Protein AF-A0A0F9NYA0-F1 (afdb_monomer_lite)

Organism: NCBI:txid412755

Sequence (63 aa):
MNAKEAIAKGYQVYCLGCSTIYRTPPTRQYEDGHGGRQLPMCKCGSDLFGSLVSYEAEAAEGK

pLDDT: mean 82.73, std 12.29, range [43.38, 94.12]

Radius of gyration: 13.96 Å; chains: 1; bounding box: 40×16×39 Å

Secondary structure (DSSP, 8-state):
--HHHHHHTT--EEETTT--EESSPPEEEE--SSS-EEEE--TTS---EEEHHHHHHHHHH--

Structure (mmCIF, N/CA/C/O backbone):
data_AF-A0A0F9NYA0-F1
#
_entry.id   AF-A0A0F9NYA0-F1
#
loop_
_atom_site.group_PDB
_atom_site.id
_atom_site.type_symbol
_atom_site.label_atom_id
_atom_site.label_alt_id
_atom_site.label_comp_id
_atom_site.label_asym_id
_atom_site.label_entity_id
_atom_site.label_seq_id
_atom_site.pdbx_PDB_ins_code
_atom_site.Cartn_x
_atom_site.Cartn_y
_atom_site.Cartn_z
_atom_site.occupancy
_atom_site.B_iso_or_equiv
_atom_site.auth_seq_id
_atom_site.auth_comp_id
_atom_site.auth_asym_id
_atom_site.auth_atom_id
_atom_site.pdbx_PDB_model_num
ATOM 1 N N . MET A 1 1 ? -7.836 -10.805 9.291 1.00 62.38 1 MET A N 1
ATOM 2 C CA . MET A 1 1 ? -7.410 -9.537 9.918 1.00 62.38 1 MET A CA 1
ATOM 3 C C . MET A 1 1 ? -8.489 -8.513 9.630 1.00 62.38 1 MET A C 1
ATOM 5 O O . MET A 1 1 ? -8.859 -8.403 8.466 1.00 62.38 1 MET A O 1
ATOM 9 N N . ASN A 1 2 ? -9.050 -7.859 10.648 1.00 74.81 2 ASN A N 1
ATOM 10 C CA . ASN A 1 2 ? -10.128 -6.880 10.450 1.00 74.81 2 ASN A CA 1
ATOM 11 C C . ASN A 1 2 ? -9.557 -5.481 10.117 1.00 74.81 2 ASN A C 1
ATOM 13 O O . ASN A 1 2 ? -8.417 -5.185 10.479 1.00 74.81 2 ASN A O 1
ATOM 17 N N . ALA A 1 3 ? -10.334 -4.616 9.453 1.00 71.50 3 ALA A N 1
ATOM 18 C CA . ALA A 1 3 ? -9.922 -3.269 9.037 1.00 71.50 3 ALA A CA 1
ATOM 19 C C . ALA A 1 3 ? -9.405 -2.420 10.216 1.00 71.50 3 ALA A C 1
ATOM 21 O O . ALA A 1 3 ? -8.326 -1.837 10.124 1.00 71.50 3 ALA A O 1
ATOM 22 N N . LYS A 1 4 ? -10.089 -2.472 11.368 1.00 76.50 4 LYS A N 1
ATOM 23 C CA . LYS A 1 4 ? -9.680 -1.805 12.622 1.00 76.50 4 LYS A CA 1
ATOM 24 C C . LYS A 1 4 ? -8.284 -2.203 13.098 1.00 76.50 4 LYS A C 1
ATOM 26 O O . LYS A 1 4 ? -7.474 -1.359 13.470 1.00 76.50 4 LYS A O 1
ATOM 31 N N . GLU A 1 5 ? -7.976 -3.499 13.065 1.00 81.62 5 GLU A N 1
ATOM 32 C CA . GLU A 1 5 ? -6.659 -4.003 13.468 1.00 81.62 5 GLU A CA 1
ATOM 33 C C . GLU A 1 5 ? -5.565 -3.615 12.468 1.00 81.62 5 GLU A C 1
ATOM 35 O O . GLU A 1 5 ? -4.404 -3.456 12.846 1.00 81.62 5 GLU A O 1
ATOM 40 N N . ALA A 1 6 ? -5.916 -3.492 11.185 1.00 81.56 6 ALA A N 1
ATOM 41 C CA . ALA A 1 6 ? -4.996 -3.053 10.144 1.00 81.56 6 ALA A CA 1
ATOM 42 C C . ALA A 1 6 ? -4.646 -1.571 10.323 1.00 81.56 6 ALA A C 1
ATOM 44 O O . ALA A 1 6 ? -3.464 -1.226 10.359 1.00 81.56 6 ALA A O 1
ATOM 45 N N . ILE A 1 7 ? -5.641 -0.718 10.551 1.00 82.50 7 ILE A N 1
ATOM 46 C CA . ILE A 1 7 ? -5.433 0.719 10.767 1.00 82.50 7 ILE A CA 1
ATOM 47 C C . ILE A 1 7 ? -4.620 0.967 12.042 1.00 82.50 7 ILE A C 1
ATOM 49 O O . ILE A 1 7 ? -3.620 1.683 11.998 1.00 82.50 7 ILE A O 1
ATOM 53 N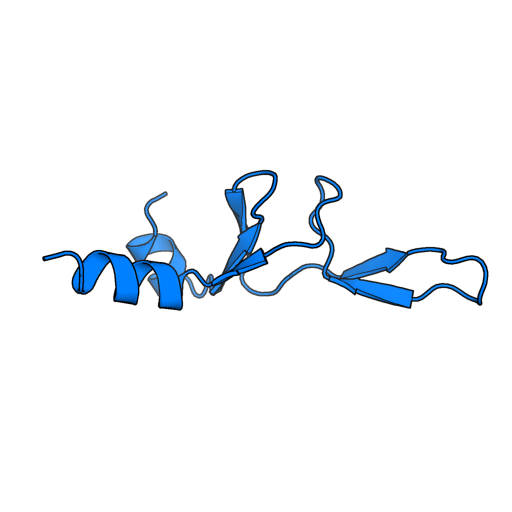 N . ALA A 1 8 ? -4.931 0.270 13.142 1.00 84.69 8 ALA A N 1
ATOM 54 C CA . ALA A 1 8 ? -4.153 0.352 14.383 1.00 84.69 8 ALA A CA 1
ATOM 55 C C . ALA A 1 8 ? -2.672 -0.049 14.212 1.00 84.69 8 ALA A C 1
ATOM 57 O O . ALA A 1 8 ? -1.806 0.429 14.941 1.00 84.69 8 ALA A O 1
ATOM 58 N N . LYS A 1 9 ? -2.353 -0.909 13.232 1.00 86.25 9 LYS A N 1
ATOM 59 C CA . LYS A 1 9 ? -0.975 -1.330 12.902 1.00 86.25 9 LYS A CA 1
ATOM 60 C C . LYS A 1 9 ? -0.306 -0.465 11.821 1.00 86.25 9 LYS A C 1
ATOM 62 O O . LYS A 1 9 ? 0.790 -0.814 11.353 1.00 86.25 9 LYS A O 1
ATOM 67 N N . GLY A 1 10 ? -0.947 0.638 11.429 1.00 85.25 10 GLY A N 1
ATOM 68 C CA . GLY A 1 10 ? -0.446 1.619 10.465 1.00 85.25 10 GLY A CA 1
ATOM 69 C C . GLY A 1 10 ? -0.656 1.241 8.998 1.00 85.25 10 GLY A C 1
ATOM 70 O O . GLY A 1 10 ? 0.041 1.768 8.132 1.00 85.25 10 GLY A O 1
ATOM 71 N N . TYR A 1 11 ? -1.553 0.298 8.698 1.00 89.00 11 TYR A N 1
ATOM 72 C CA . TYR A 1 11 ? -1.957 0.021 7.319 1.00 89.00 11 TYR A CA 1
ATOM 73 C C . TYR A 1 11 ? -2.958 1.080 6.856 1.00 89.00 11 TYR A C 1
ATOM 75 O O . TYR A 1 11 ? -3.871 1.430 7.596 1.00 89.00 11 TYR A O 1
ATOM 83 N N . GLN A 1 12 ? -2.788 1.577 5.632 1.00 89.00 12 GLN A N 1
ATOM 84 C CA . GLN A 1 12 ? -3.563 2.717 5.125 1.00 89.00 12 GLN A CA 1
ATOM 85 C C . GLN A 1 12 ? -4.389 2.367 3.892 1.00 89.00 12 GLN A C 1
ATOM 87 O O . GLN A 1 12 ? -5.441 2.961 3.670 1.00 89.00 12 GLN A O 1
ATOM 92 N N . VAL A 1 13 ? -3.935 1.402 3.093 1.00 92.62 13 VAL A N 1
ATOM 93 C CA . VAL A 1 13 ? -4.556 1.069 1.811 1.00 92.62 13 VAL A CA 1
ATOM 94 C C . VAL A 1 13 ? -4.724 -0.433 1.649 1.00 92.62 13 VAL A C 1
ATOM 96 O O . VAL A 1 13 ? -4.005 -1.226 2.260 1.00 92.62 13 VAL A O 1
ATOM 99 N N . TYR A 1 14 ? -5.641 -0.827 0.779 1.00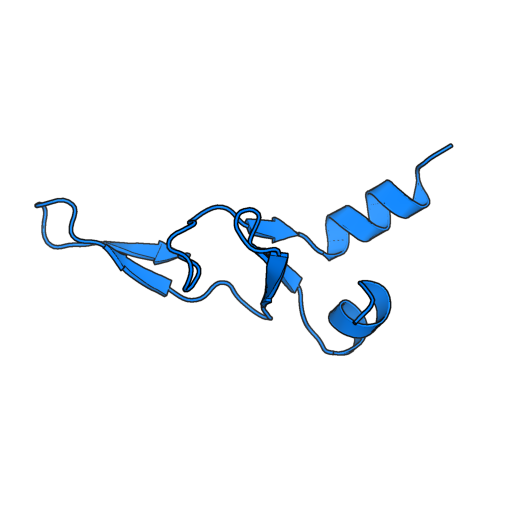 92.56 14 TYR A N 1
ATOM 100 C CA . TYR A 1 14 ? -5.791 -2.201 0.321 1.00 92.56 14 TYR A CA 1
ATOM 101 C C . TYR A 1 14 ? -5.869 -2.237 -1.202 1.00 92.56 14 TYR A C 1
ATOM 103 O O . TYR A 1 14 ? -6.376 -1.317 -1.835 1.00 92.56 14 TYR A O 1
ATOM 111 N N . CYS A 1 15 ? -5.335 -3.288 -1.813 1.00 94.12 15 CYS A N 1
ATOM 112 C CA . CYS A 1 15 ? -5.451 -3.490 -3.252 1.00 94.12 15 CYS A CA 1
ATOM 113 C C . CYS A 1 15 ? -6.891 -3.871 -3.615 1.00 94.12 15 CYS A C 1
ATOM 115 O O . CYS A 1 15 ? -7.441 -4.802 -3.027 1.00 94.12 15 CYS A O 1
ATOM 117 N N . LEU A 1 16 ? -7.474 -3.213 -4.617 1.00 92.38 16 LEU A N 1
ATOM 118 C CA . LEU A 1 16 ? -8.834 -3.513 -5.078 1.00 92.38 16 LEU A CA 1
ATOM 119 C C . LEU A 1 16 ? -8.917 -4.814 -5.894 1.00 92.38 16 LEU A C 1
ATOM 121 O O . LEU A 1 16 ? -9.984 -5.409 -5.977 1.00 92.38 16 LEU A O 1
ATOM 125 N N . GLY A 1 17 ? -7.798 -5.292 -6.449 1.00 93.94 17 GLY A N 1
ATOM 126 C CA . GLY A 1 17 ? -7.749 -6.549 -7.202 1.00 93.94 17 GLY A CA 1
ATOM 127 C C . GLY A 1 17 ? -7.632 -7.817 -6.344 1.00 93.94 17 GLY A C 1
ATOM 128 O O . GLY A 1 17 ? -8.190 -8.847 -6.702 1.00 93.94 17 GLY A O 1
ATOM 129 N N . CYS A 1 18 ? -6.896 -7.777 -5.225 1.00 93.81 18 CYS A N 1
ATOM 130 C CA . CYS A 1 18 ? -6.637 -8.968 -4.392 1.00 93.81 18 CYS A CA 1
ATOM 131 C C . CYS A 1 18 ? -6.811 -8.748 -2.881 1.00 93.81 18 CYS A C 1
ATOM 133 O O . CYS A 1 18 ? -6.379 -9.583 -2.084 1.00 93.81 18 CYS A O 1
ATOM 135 N N . SER A 1 19 ? -7.359 -7.601 -2.472 1.00 91.81 19 SER A N 1
ATOM 136 C CA . SER A 1 19 ? -7.628 -7.227 -1.072 1.00 91.81 19 SER A CA 1
ATOM 137 C C . SER A 1 19 ? -6.409 -7.241 -0.138 1.00 91.81 19 SER A C 1
ATOM 139 O O . SER A 1 19 ? -6.549 -7.178 1.081 1.00 91.81 19 SER A O 1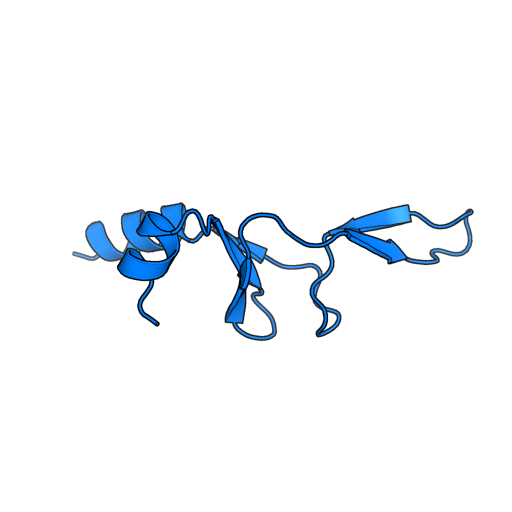
ATOM 141 N N . THR A 1 20 ? -5.189 -7.303 -0.681 1.00 92.25 20 THR A N 1
ATOM 142 C CA . THR A 1 20 ? -3.964 -7.253 0.125 1.00 92.25 20 THR A CA 1
ATOM 143 C C . THR A 1 20 ? -3.785 -5.859 0.716 1.00 92.25 20 THR A C 1
ATOM 145 O O . THR A 1 20 ? -3.846 -4.867 -0.006 1.00 92.25 20 THR A O 1
ATOM 148 N N . ILE A 1 21 ? -3.547 -5.792 2.024 1.00 92.06 21 ILE A N 1
ATOM 149 C CA . ILE A 1 21 ? -3.374 -4.554 2.789 1.00 92.06 21 ILE A CA 1
ATOM 150 C C . ILE A 1 21 ? -1.913 -4.105 2.821 1.00 92.06 21 ILE A C 1
ATOM 152 O O . ILE A 1 21 ? -1.003 -4.907 3.038 1.00 92.06 21 ILE A O 1
ATOM 156 N N . TYR A 1 22 ? -1.695 -2.804 2.648 1.00 91.75 22 TYR A N 1
ATOM 157 C CA . TYR A 1 22 ? -0.377 -2.177 2.645 1.00 91.75 22 TYR A CA 1
ATOM 158 C C . TYR A 1 22 ? -0.348 -0.925 3.531 1.00 91.75 22 TYR A C 1
ATOM 160 O O . TYR A 1 22 ? -1.341 -0.213 3.691 1.00 91.75 22 TYR A O 1
ATOM 168 N N . ARG A 1 23 ? 0.825 -0.641 4.108 1.00 91.50 23 ARG A N 1
ATOM 169 C CA . ARG A 1 23 ? 1.095 0.644 4.779 1.00 91.50 23 ARG A CA 1
ATOM 170 C C . ARG A 1 23 ? 1.221 1.785 3.777 1.00 91.50 23 ARG A C 1
ATOM 172 O O . ARG A 1 23 ? 0.680 2.858 4.004 1.00 91.50 23 ARG A O 1
ATOM 179 N N . THR A 1 24 ? 1.887 1.492 2.665 1.00 89.06 24 THR A N 1
ATOM 180 C CA . THR A 1 24 ? 2.069 2.361 1.502 1.00 89.06 24 THR A CA 1
ATOM 181 C C . THR A 1 24 ? 1.996 1.474 0.259 1.00 89.06 24 THR A C 1
ATOM 183 O O . THR A 1 24 ? 2.541 0.363 0.309 1.00 89.06 24 THR A O 1
ATOM 186 N N . PRO A 1 25 ? 1.340 1.903 -0.835 1.00 90.50 25 PRO A N 1
ATOM 187 C CA . PRO A 1 25 ? 1.335 1.145 -2.080 1.00 90.50 25 PRO A CA 1
ATOM 188 C C . PRO A 1 25 ? 2.769 0.817 -2.527 1.00 90.50 25 PRO A C 1
ATOM 190 O O . PRO A 1 25 ? 3.603 1.725 -2.582 1.00 90.50 25 PRO A O 1
ATOM 193 N N . PRO A 1 26 ? 3.094 -0.448 -2.841 1.00 91.31 26 PRO A N 1
ATOM 194 C CA . PRO A 1 26 ? 4.378 -0.766 -3.449 1.00 91.31 26 PRO A CA 1
ATOM 195 C C . PRO A 1 26 ? 4.473 -0.109 -4.828 1.00 91.31 26 PRO A C 1
ATOM 197 O O . PRO A 1 26 ? 3.490 -0.084 -5.566 1.00 91.31 26 PRO A O 1
ATOM 200 N N . THR A 1 27 ? 5.651 0.390 -5.192 1.00 92.62 27 THR A N 1
ATOM 201 C CA . THR A 1 27 ? 5.926 0.866 -6.549 1.00 92.62 27 THR A CA 1
ATOM 202 C C . THR A 1 27 ? 6.600 -0.230 -7.363 1.00 92.62 27 THR A C 1
ATOM 204 O O . THR A 1 27 ? 7.408 -1.010 -6.849 1.00 92.62 27 THR A O 1
ATOM 207 N N . ARG A 1 28 ? 6.258 -0.312 -8.647 1.00 88.12 28 ARG A N 1
ATOM 208 C CA . ARG A 1 28 ? 6.954 -1.160 -9.615 1.00 88.12 28 ARG A CA 1
ATOM 209 C C . ARG A 1 28 ? 7.314 -0.352 -10.845 1.00 88.12 28 ARG A C 1
ATOM 211 O O . ARG A 1 28 ? 6.617 0.595 -11.204 1.00 88.12 28 ARG A O 1
ATOM 218 N N . GLN A 1 29 ? 8.413 -0.745 -11.477 1.00 87.88 29 GLN A N 1
ATOM 219 C CA . GLN A 1 29 ? 8.760 -0.246 -12.794 1.00 87.88 29 GLN A CA 1
ATOM 220 C C . GLN A 1 29 ? 7.775 -0.838 -13.801 1.00 87.88 29 GLN A C 1
ATOM 222 O O . GLN A 1 29 ? 7.628 -2.056 -13.894 1.00 87.88 29 GLN A O 1
ATOM 227 N N . TYR A 1 30 ? 7.081 0.039 -14.508 1.00 82.94 30 TYR A N 1
ATOM 228 C CA . TYR A 1 30 ? 6.189 -0.296 -15.601 1.00 82.94 30 TYR A CA 1
ATOM 229 C C . TYR A 1 30 ? 6.808 0.229 -16.891 1.00 82.94 30 TYR A C 1
ATOM 231 O O . TYR A 1 30 ? 7.057 1.429 -17.006 1.00 82.94 30 TYR A O 1
ATOM 239 N N . GLU A 1 31 ? 7.085 -0.656 -17.843 1.00 84.56 31 GLU A N 1
ATOM 240 C CA . GLU A 1 31 ? 7.59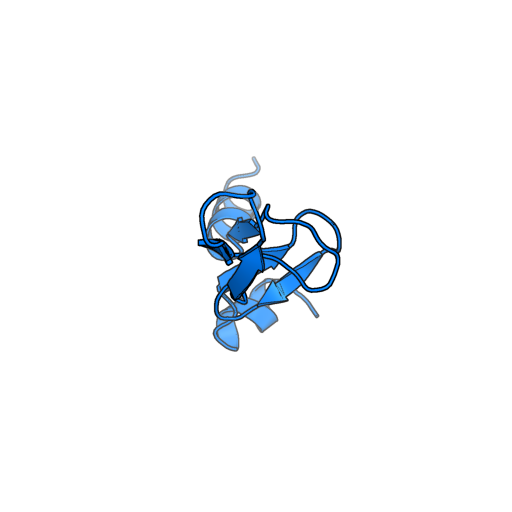6 -0.267 -19.155 1.00 84.56 31 GLU A CA 1
ATOM 241 C C . GLU A 1 31 ? 6.436 0.146 -20.065 1.00 84.56 31 GLU A C 1
ATOM 243 O O . GLU A 1 31 ? 5.655 -0.681 -20.524 1.00 84.56 31 GLU A O 1
ATOM 248 N N . ASP A 1 32 ? 6.337 1.447 -20.338 1.00 81.44 32 ASP A N 1
ATOM 249 C CA . ASP A 1 32 ? 5.374 2.046 -21.269 1.00 81.44 32 ASP A CA 1
ATOM 250 C C . ASP A 1 32 ? 5.975 2.291 -22.668 1.00 81.44 32 ASP A C 1
ATOM 252 O O . ASP A 1 32 ? 5.381 2.984 -23.487 1.00 81.44 32 ASP A O 1
ATOM 256 N N . GLY A 1 33 ? 7.173 1.760 -22.944 1.00 81.31 33 GLY A N 1
ATOM 257 C CA . GLY A 1 33 ? 7.917 2.027 -24.181 1.00 81.31 33 GLY A CA 1
ATOM 258 C C . GLY A 1 33 ? 8.564 3.419 -24.248 1.00 81.31 33 GLY A C 1
ATOM 259 O O . GLY A 1 33 ? 9.126 3.779 -25.283 1.00 81.31 33 GLY A O 1
ATOM 260 N N . HIS A 1 34 ? 8.522 4.208 -23.165 1.00 77.81 34 HIS A N 1
ATOM 261 C CA . HIS A 1 34 ? 9.062 5.576 -23.096 1.00 77.81 34 HIS A CA 1
ATOM 262 C C . HIS A 1 34 ? 10.075 5.775 -21.955 1.00 77.81 34 HIS A C 1
ATOM 264 O O . HIS A 1 34 ? 10.189 6.859 -21.388 1.00 77.81 34 HIS A O 1
ATOM 270 N N . GLY A 1 35 ? 10.836 4.728 -21.621 1.00 73.81 35 GLY A N 1
ATOM 271 C CA . GLY A 1 35 ? 11.834 4.760 -20.542 1.00 73.81 35 GLY A CA 1
ATOM 272 C C . GLY A 1 35 ? 11.325 4.232 -19.199 1.00 73.81 35 GLY A C 1
ATOM 273 O O . GLY A 1 35 ? 12.101 4.123 -18.253 1.00 73.81 35 GLY A O 1
ATOM 274 N N . GLY A 1 36 ? 10.055 3.829 -19.138 1.00 82.62 36 GLY A N 1
ATOM 275 C CA . GLY A 1 36 ? 9.451 3.205 -17.974 1.00 82.62 36 GLY A CA 1
ATOM 276 C C . GLY A 1 36 ? 9.130 4.199 -16.859 1.00 82.62 36 GLY A C 1
ATOM 277 O O . GLY A 1 36 ? 9.832 5.180 -16.619 1.00 82.62 36 GLY A O 1
ATOM 278 N N . ARG A 1 37 ? 8.033 3.944 -16.150 1.00 85.69 37 ARG A N 1
ATOM 279 C CA . ARG A 1 37 ? 7.556 4.777 -15.040 1.00 85.69 37 ARG A CA 1
ATOM 280 C C . ARG A 1 37 ? 7.483 3.950 -13.769 1.00 85.69 37 ARG A C 1
ATOM 282 O O . ARG A 1 37 ? 7.131 2.775 -13.809 1.00 85.69 37 ARG A O 1
ATOM 289 N N . GLN A 1 38 ? 7.794 4.560 -12.629 1.00 90.00 38 GLN A N 1
ATOM 290 C CA . GLN A 1 38 ? 7.487 3.951 -11.338 1.00 90.00 38 GLN A CA 1
ATOM 291 C C . GLN A 1 38 ? 6.030 4.240 -10.998 1.00 90.00 38 GLN A C 1
ATOM 293 O O . GLN A 1 38 ? 5.671 5.387 -10.734 1.00 90.00 38 GLN A O 1
ATOM 298 N N . LEU A 1 39 ? 5.200 3.201 -11.020 1.00 89.94 39 LEU A N 1
ATOM 299 C CA . LEU A 1 39 ? 3.778 3.303 -10.716 1.00 89.94 39 LEU A CA 1
ATOM 300 C C . LEU A 1 39 ? 3.450 2.513 -9.444 1.00 89.94 39 LEU A C 1
ATOM 302 O O . LEU A 1 39 ? 4.026 1.440 -9.231 1.00 89.94 39 LEU A O 1
ATOM 306 N N . PRO A 1 40 ? 2.536 3.013 -8.594 1.00 91.69 40 PRO A N 1
ATOM 307 C CA . PRO A 1 40 ? 1.936 2.217 -7.532 1.00 91.69 40 PRO A CA 1
ATOM 308 C C . PRO A 1 40 ? 1.289 0.969 -8.135 1.00 91.69 40 PRO A C 1
ATOM 310 O O . PRO A 1 40 ? 0.361 1.071 -8.930 1.00 91.69 40 PRO A O 1
ATOM 313 N N . MET A 1 41 ? 1.787 -0.213 -7.787 1.00 93.88 41 MET A N 1
ATOM 314 C CA . MET A 1 41 ? 1.307 -1.462 -8.363 1.00 93.88 41 MET A CA 1
ATOM 315 C C . MET A 1 41 ? 1.448 -2.608 -7.375 1.00 93.88 41 MET A C 1
ATOM 317 O O . MET A 1 41 ? 2.543 -2.961 -6.927 1.00 93.88 41 MET A O 1
ATOM 321 N N . CYS A 1 42 ? 0.314 -3.223 -7.059 1.00 94.12 42 CYS A N 1
ATOM 322 C CA . CYS A 1 42 ? 0.237 -4.393 -6.207 1.00 94.12 42 CYS A CA 1
ATOM 323 C C . CYS A 1 42 ? 1.003 -5.566 -6.831 1.00 94.12 42 CYS A C 1
ATOM 325 O O . CYS A 1 42 ? 1.173 -5.670 -8.046 1.00 94.12 42 CYS A O 1
ATOM 327 N N . LYS A 1 43 ? 1.420 -6.524 -5.997 1.00 90.69 43 LYS A N 1
ATOM 328 C CA . LYS A 1 43 ? 2.081 -7.748 -6.476 1.00 90.69 43 LYS A CA 1
ATOM 329 C C . LYS A 1 43 ? 1.201 -8.585 -7.409 1.00 90.69 43 LYS A C 1
ATOM 331 O O . LYS A 1 43 ? 1.750 -9.339 -8.202 1.00 90.69 43 LYS A O 1
ATOM 336 N N . CYS A 1 44 ? -0.123 -8.446 -7.317 1.00 91.81 44 CYS A N 1
ATOM 337 C CA . CYS A 1 44 ? -1.072 -9.101 -8.216 1.00 91.81 44 CYS A CA 1
ATOM 338 C C . CYS A 1 44 ? -1.196 -8.424 -9.594 1.00 91.81 44 CYS A C 1
ATOM 340 O O . CYS A 1 44 ? -1.911 -8.943 -10.440 1.00 91.81 44 CYS A O 1
ATOM 342 N N . GLY A 1 45 ? -0.533 -7.280 -9.817 1.00 90.31 45 GLY A N 1
ATOM 343 C CA . GLY A 1 45 ? -0.585 -6.523 -11.073 1.00 90.31 45 GLY A CA 1
ATOM 344 C C . GLY A 1 45 ? -1.648 -5.422 -11.118 1.00 90.31 45 GLY A C 1
ATOM 345 O O . GLY A 1 45 ? -1.676 -4.659 -12.071 1.00 90.31 45 GLY A O 1
ATOM 346 N N . SER A 1 46 ? -2.491 -5.300 -10.090 1.00 92.00 46 SER A N 1
ATOM 347 C CA . SER A 1 46 ? -3.453 -4.198 -9.985 1.00 92.00 46 SER A CA 1
ATOM 348 C C . SER A 1 46 ? -2.779 -2.919 -9.483 1.00 92.00 46 SER A C 1
ATOM 350 O O . SER A 1 46 ? -2.073 -2.932 -8.473 1.00 92.00 46 SER A O 1
ATOM 352 N N . ASP A 1 47 ? -3.030 -1.814 -10.168 1.00 91.75 47 ASP A N 1
ATOM 353 C CA . ASP A 1 47 ? -2.625 -0.446 -9.827 1.00 91.75 47 ASP A CA 1
ATOM 354 C C . ASP A 1 47 ? -3.699 0.315 -9.026 1.00 91.75 47 ASP A C 1
ATOM 356 O O . ASP A 1 47 ? -3.490 1.449 -8.598 1.00 91.75 47 ASP A O 1
ATOM 360 N N . LEU A 1 48 ? -4.841 -0.327 -8.764 1.00 92.69 48 LEU A N 1
ATOM 361 C CA . LEU A 1 48 ? -5.966 0.254 -8.043 1.00 92.69 48 LEU A CA 1
ATOM 362 C C . LEU A 1 48 ? -5.903 -0.087 -6.549 1.00 92.69 48 LEU A C 1
ATOM 364 O O . LEU A 1 48 ? -5.872 -1.257 -6.144 1.00 92.69 48 LEU A O 1
ATOM 368 N N . PHE A 1 49 ? -5.937 0.953 -5.716 1.00 93.88 49 PHE A N 1
ATOM 369 C CA . PHE A 1 49 ? -5.910 0.846 -4.260 1.00 93.88 49 PHE A CA 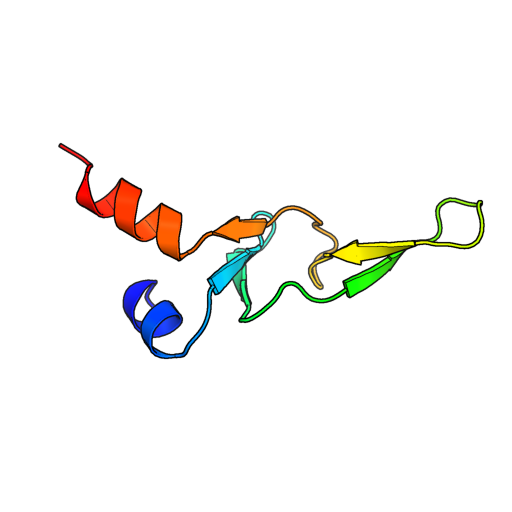1
ATOM 370 C C . PHE A 1 49 ? -7.074 1.616 -3.639 1.00 93.88 49 PHE A C 1
ATOM 372 O O . PHE A 1 49 ? -7.337 2.759 -4.003 1.00 93.88 49 PHE A O 1
ATOM 379 N N . GLY A 1 50 ? -7.746 0.989 -2.677 1.00 91.62 50 GLY A N 1
ATOM 380 C CA . GLY A 1 50 ? -8.735 1.622 -1.816 1.00 91.62 50 GLY A CA 1
ATOM 381 C C . GLY A 1 50 ? -8.100 2.106 -0.513 1.00 91.62 50 GLY A C 1
ATOM 382 O O . GLY A 1 50 ? -7.129 1.524 -0.024 1.00 91.62 50 GLY A O 1
ATOM 383 N N . SER A 1 51 ? -8.659 3.168 0.063 1.00 89.44 51 SER A N 1
ATOM 384 C CA . SER A 1 51 ? -8.282 3.673 1.388 1.00 89.44 51 SER A CA 1
ATOM 385 C C . SER A 1 51 ? -8.982 2.864 2.480 1.00 89.44 51 SER A C 1
ATOM 387 O O . SER A 1 51 ? -10.203 2.714 2.459 1.00 89.44 51 SER A O 1
ATOM 389 N N . LEU A 1 52 ? -8.221 2.362 3.455 1.00 84.69 52 LEU A N 1
ATOM 390 C CA . LEU A 1 52 ? -8.783 1.707 4.642 1.00 84.69 52 LEU A CA 1
ATOM 391 C C . LEU A 1 52 ? -9.470 2.717 5.572 1.00 84.69 52 LEU A C 1
ATOM 393 O O . LEU A 1 52 ? -10.463 2.380 6.206 1.00 84.69 52 LEU A O 1
ATOM 397 N N . VAL A 1 53 ? -8.972 3.956 5.629 1.00 77.81 53 VAL A N 1
ATOM 398 C CA . VAL A 1 53 ? -9.541 5.016 6.480 1.00 77.81 53 VAL A CA 1
ATOM 399 C C . VAL A 1 53 ? -10.908 5.456 5.955 1.00 77.81 53 VAL A C 1
ATOM 401 O O . VAL A 1 53 ? -11.851 5.600 6.726 1.00 77.81 53 VAL A O 1
ATOM 404 N N . SER A 1 54 ? -11.035 5.614 4.635 1.00 71.12 54 SER A N 1
ATOM 405 C CA . SER A 1 54 ? -12.313 5.955 3.996 1.00 71.12 54 SER A CA 1
ATOM 406 C C . SER A 1 54 ? -13.331 4.827 4.158 1.00 71.12 54 SER A C 1
ATOM 408 O O . SER A 1 54 ? -14.488 5.093 4.451 1.00 71.12 54 SER A O 1
ATOM 410 N N . TYR A 1 55 ? -12.878 3.572 4.077 1.00 66.00 55 TYR A N 1
ATOM 411 C CA . TYR A 1 55 ? -13.726 2.404 4.306 1.00 66.00 55 TYR A CA 1
ATOM 412 C C . TYR A 1 55 ? -14.336 2.370 5.720 1.00 66.00 55 TYR A C 1
ATOM 414 O O . TYR A 1 55 ? -15.502 2.019 5.867 1.00 66.00 55 TYR A O 1
ATOM 422 N N . GLU A 1 56 ? -13.595 2.759 6.768 1.00 62.06 56 GLU A N 1
ATOM 423 C CA . GLU A 1 56 ? -14.175 2.876 8.117 1.00 62.06 56 GLU A CA 1
ATOM 424 C C . GLU A 1 56 ? -15.167 4.035 8.245 1.00 62.06 56 GLU A C 1
ATOM 426 O O . GLU A 1 56 ? -16.179 3.877 8.925 1.00 62.06 56 GLU A O 1
ATOM 431 N N . ALA A 1 57 ? -14.904 5.175 7.600 1.00 61.19 57 ALA A N 1
ATOM 432 C CA . ALA A 1 57 ? -15.826 6.310 7.605 1.00 61.19 57 ALA A CA 1
ATOM 433 C C . ALA A 1 57 ? -17.164 5.943 6.940 1.00 61.19 57 ALA A C 1
ATOM 435 O O . ALA A 1 57 ? -18.221 6.168 7.521 1.00 61.19 57 ALA A O 1
ATOM 436 N N . GLU A 1 58 ? -17.124 5.282 5.781 1.00 60.81 58 GLU A N 1
ATOM 437 C CA . GLU A 1 58 ? -18.333 4.830 5.082 1.00 60.81 58 GLU A CA 1
ATOM 438 C C . GLU A 1 58 ? -19.062 3.709 5.840 1.00 60.81 58 GLU A C 1
ATOM 440 O O . GLU A 1 58 ? -20.289 3.713 5.925 1.00 60.81 58 GLU A O 1
ATOM 445 N N . ALA A 1 59 ? -18.329 2.780 6.466 1.00 60.12 59 ALA A N 1
ATOM 446 C CA . ALA A 1 59 ? -18.926 1.748 7.315 1.00 60.12 59 ALA A CA 1
ATOM 447 C C . ALA A 1 59 ? -19.549 2.312 8.608 1.00 60.12 59 ALA A C 1
ATOM 449 O O . ALA A 1 59 ? -20.441 1.683 9.177 1.00 60.12 59 ALA A O 1
ATOM 450 N N . AL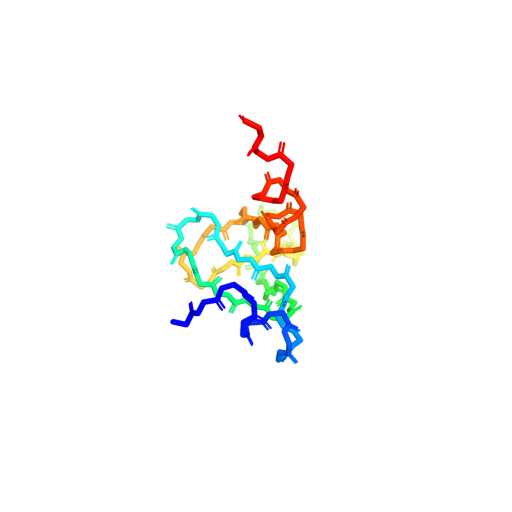A A 1 60 ? -19.086 3.473 9.086 1.00 58.81 60 ALA A N 1
ATOM 451 C CA . ALA A 1 60 ? -19.647 4.165 10.244 1.00 58.81 60 ALA A CA 1
ATOM 452 C C . ALA A 1 60 ? -20.870 5.034 9.893 1.00 58.81 60 ALA A C 1
ATOM 454 O O . ALA A 1 60 ? -21.727 5.237 10.753 1.00 58.81 60 ALA A O 1
ATOM 455 N N . GLU A 1 61 ? -20.969 5.526 8.654 1.00 56.97 61 GLU A N 1
ATOM 456 C CA . GLU A 1 61 ? -22.086 6.360 8.177 1.00 56.97 61 GLU A CA 1
ATOM 457 C C . GLU A 1 61 ? -23.210 5.578 7.472 1.00 56.97 61 GLU A C 1
ATOM 459 O O . GLU A 1 61 ? -24.213 6.167 7.063 1.00 56.97 61 GLU A O 1
ATOM 464 N N . GLY A 1 62 ? -23.090 4.251 7.378 1.00 51.56 62 GLY A N 1
ATOM 465 C CA . GLY A 1 62 ? -24.153 3.355 6.919 1.00 51.56 62 GLY A CA 1
ATOM 466 C C . GLY A 1 62 ? -25.359 3.342 7.867 1.00 51.56 62 GLY A C 1
ATOM 467 O O . GLY A 1 62 ? -25.438 2.505 8.765 1.00 51.56 62 GLY A O 1
ATOM 468 N N . LYS A 1 63 ? -26.272 4.296 7.658 1.00 43.38 63 LYS A N 1
ATOM 469 C CA . LYS A 1 63 ? -27.656 4.320 8.157 1.00 43.38 63 LYS A CA 1
ATOM 470 C C . LYS A 1 63 ? -28.521 3.233 7.527 1.00 43.38 63 LYS A C 1
ATOM 472 O O . LYS A 1 63 ? -28.381 3.006 6.305 1.00 43.38 63 LYS A O 1
#

Foldseek 3Di:
DDLVVCVVVQWWKAFPVPRHTHNDQDWDFDCPVPRTDTARADPVGGSDIDTSVVVVVVVVPPD